Protein AF-A0A921F0E2-F1 (afdb_monomer_lite)

Sequence (168 aa):
MSLEVTIDDNEKLIDKLFEDNSVFSKQKLTLSDVAIISLYYSALSNAKAIKILTDNGLTNVTDTLLRAFIEQSVYLTYIFQKNTEARAELLFFYEKMNSHTKALSIVKGLTDKELAKNMQQQIDNQIKNDPSEASSLEESTKYFRKKYDTLFPQNIPNRTNLQLKCNK

Foldseek 3Di:
DDLVVVLVVLVVVLVQCCPPPHPPVPDDDDLLNVLLNVLSVLLSVLSVVCVVCVVVVNNVPSVVSVVSVVVSVVLVVQLPDPPNSLSSNLVSLVVLLVVLVVQVVVLVPDPDVVVSVVSQVVQLVVCCPPPQVDSGSVSSNVSSVVSNVVSPPPPDPCPPVVVVVVVD

Structure (mmCIF, N/CA/C/O backbone):
data_AF-A0A921F0E2-F1
#
_entry.id   AF-A0A921F0E2-F1
#
loop_
_atom_site.group_PDB
_atom_site.id
_atom_site.type_symbol
_atom_site.label_atom_id
_atom_site.label_alt_id
_atom_site.label_comp_id
_atom_site.label_asym_id
_atom_site.label_entity_id
_atom_site.label_seq_id
_atom_site.pdbx_PDB_ins_code
_atom_site.Cartn_x
_atom_site.Cartn_y
_atom_site.Cartn_z
_atom_site.occupancy
_atom_site.B_iso_or_equiv
_atom_site.auth_seq_id
_atom_site.auth_comp_id
_atom_site.auth_asym_id
_atom_site.auth_atom_id
_atom_site.pdbx_PDB_model_num
ATOM 1 N N . MET A 1 1 ? 2.716 -11.111 -26.680 1.00 63.09 1 MET A N 1
ATOM 2 C CA . MET A 1 1 ? 3.319 -11.468 -25.378 1.00 63.09 1 MET A CA 1
ATOM 3 C C . MET A 1 1 ? 2.191 -11.975 -24.492 1.00 63.09 1 MET A C 1
ATOM 5 O O . MET A 1 1 ? 1.151 -11.327 -24.492 1.00 63.09 1 MET A O 1
ATOM 9 N N . SER A 1 2 ? 2.314 -13.150 -23.866 1.00 85.62 2 SER A N 1
ATOM 10 C CA . SER A 1 2 ? 1.264 -13.678 -22.979 1.00 85.62 2 SER A CA 1
ATOM 11 C C . SER A 1 2 ? 1.389 -13.078 -21.577 1.00 85.62 2 SER A C 1
ATOM 13 O O . SER A 1 2 ? 2.484 -12.693 -21.172 1.00 85.62 2 SER A O 1
ATOM 15 N N . LEU A 1 3 ? 0.279 -13.031 -20.829 1.00 81.50 3 LEU A N 1
ATOM 16 C CA . LEU A 1 3 ? 0.2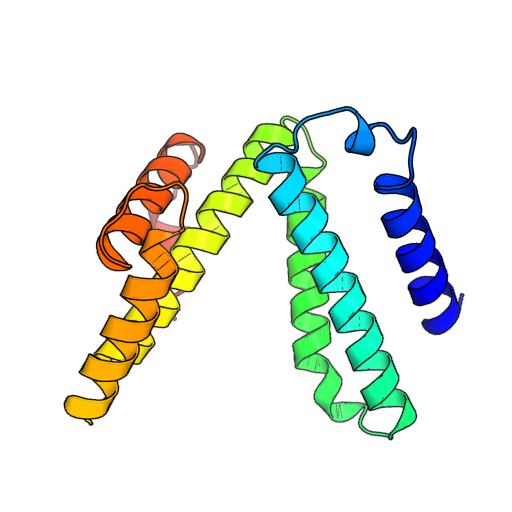64 -12.566 -19.436 1.00 81.50 3 LEU A CA 1
ATOM 17 C C . LEU A 1 3 ? 1.261 -13.343 -18.564 1.00 81.50 3 LEU A C 1
ATOM 19 O O . LEU A 1 3 ? 1.932 -12.756 -17.728 1.00 81.50 3 LEU A O 1
ATOM 23 N N . GLU A 1 4 ? 1.382 -14.649 -18.790 1.00 85.06 4 GLU A N 1
ATOM 24 C CA . GLU A 1 4 ? 2.307 -15.524 -18.067 1.00 85.06 4 GLU A CA 1
ATOM 25 C C . GLU A 1 4 ? 3.774 -15.148 -18.288 1.00 85.06 4 GLU A C 1
ATOM 27 O O . GLU A 1 4 ? 4.505 -14.983 -17.317 1.00 85.06 4 GLU A O 1
ATOM 32 N N . VAL A 1 5 ? 4.179 -14.916 -19.542 1.00 86.12 5 VAL A N 1
ATOM 33 C CA . VAL A 1 5 ? 5.539 -14.451 -19.857 1.00 86.12 5 VAL A CA 1
ATOM 34 C C . VAL A 1 5 ? 5.791 -13.084 -19.225 1.00 86.12 5 VAL A C 1
ATOM 36 O O . VAL A 1 5 ? 6.843 -12.858 -18.643 1.00 86.12 5 VAL A O 1
ATOM 39 N N . THR A 1 6 ? 4.806 -12.182 -19.270 1.00 84.06 6 THR A N 1
ATOM 40 C CA . THR A 1 6 ? 4.935 -10.864 -18.639 1.00 84.06 6 THR A CA 1
ATOM 41 C C . THR A 1 6 ? 5.078 -10.956 -17.118 1.00 84.06 6 THR A C 1
ATOM 43 O O . THR A 1 6 ? 5.870 -10.207 -16.554 1.00 84.06 6 THR A O 1
ATOM 46 N N . ILE A 1 7 ? 4.338 -11.839 -16.441 1.00 87.12 7 ILE A N 1
ATOM 47 C CA . ILE A 1 7 ? 4.462 -12.049 -14.989 1.00 87.12 7 ILE A CA 1
ATOM 48 C C . ILE A 1 7 ? 5.869 -12.545 -14.646 1.00 87.12 7 ILE A C 1
ATOM 50 O O . ILE A 1 7 ? 6.532 -11.922 -13.821 1.00 87.12 7 ILE A O 1
ATOM 54 N N . ASP A 1 8 ? 6.332 -13.597 -15.323 1.00 88.81 8 ASP A N 1
ATOM 55 C CA . ASP A 1 8 ? 7.644 -14.214 -15.094 1.00 88.81 8 ASP A CA 1
ATOM 56 C C . ASP A 1 8 ? 8.801 -13.230 -15.364 1.00 88.81 8 ASP A C 1
ATOM 58 O O . ASP A 1 8 ? 9.730 -13.103 -14.565 1.00 88.81 8 ASP A O 1
ATOM 62 N N . ASP A 1 9 ? 8.718 -12.447 -16.444 1.00 86.69 9 ASP A N 1
ATOM 63 C CA . ASP A 1 9 ? 9.710 -11.410 -16.750 1.00 86.69 9 ASP A CA 1
ATOM 64 C C . ASP A 1 9 ? 9.760 -10.316 -15.667 1.00 86.69 9 ASP A C 1
ATOM 66 O O . ASP A 1 9 ? 10.844 -9.849 -15.306 1.00 86.69 9 ASP A O 1
ATOM 70 N N . ASN A 1 10 ? 8.605 -9.906 -15.127 1.00 84.88 10 ASN A N 1
ATOM 71 C CA . ASN A 1 10 ? 8.544 -8.891 -14.071 1.00 84.88 10 ASN A CA 1
ATOM 72 C C . ASN A 1 10 ? 9.022 -9.427 -12.715 1.00 84.88 10 ASN A C 1
ATOM 74 O O . ASN A 1 10 ? 9.669 -8.685 -11.980 1.00 84.88 10 ASN A O 1
ATOM 78 N N . GLU A 1 11 ? 8.756 -10.695 -12.390 1.00 87.12 11 GLU A N 1
ATOM 79 C CA . GLU A 1 11 ? 9.335 -11.356 -11.212 1.00 87.12 11 GLU A CA 1
ATOM 80 C C . GLU A 1 11 ? 10.856 -11.343 -11.274 1.00 87.12 11 GLU A C 1
ATOM 82 O O . GLU A 1 11 ? 11.508 -10.805 -10.381 1.00 87.12 11 GLU A O 1
ATOM 87 N N . LYS A 1 12 ? 11.421 -11.819 -12.387 1.00 87.38 12 LYS A N 1
ATOM 88 C CA . LYS A 1 12 ? 12.873 -11.835 -12.595 1.00 87.38 12 LYS A CA 1
ATOM 89 C C . LYS A 1 12 ? 13.484 -10.443 -12.561 1.00 87.38 12 LYS A C 1
ATOM 91 O O . LYS A 1 12 ? 14.610 -10.279 -12.097 1.00 87.38 12 LYS A O 1
ATOM 96 N N . LEU A 1 13 ? 12.786 -9.439 -13.094 1.00 83.69 13 LEU A N 1
ATOM 97 C CA . LEU A 1 13 ? 13.246 -8.055 -13.029 1.00 83.69 13 LEU A CA 1
ATOM 98 C C . LEU A 1 13 ? 13.338 -7.585 -11.577 1.00 83.69 13 LEU A C 1
ATOM 100 O O . LEU A 1 13 ? 14.360 -7.023 -11.197 1.00 83.69 13 LEU A O 1
ATOM 104 N N . ILE A 1 14 ? 12.293 -7.821 -10.782 1.00 80.00 14 ILE A N 1
ATOM 105 C CA . ILE A 1 14 ? 12.254 -7.448 -9.369 1.00 80.00 14 ILE A CA 1
ATOM 106 C C . ILE A 1 14 ? 13.351 -8.174 -8.590 1.00 80.00 14 ILE A C 1
ATOM 108 O O . ILE A 1 14 ? 14.094 -7.518 -7.867 1.00 80.00 14 ILE A O 1
ATOM 112 N N . ASP A 1 15 ? 13.507 -9.484 -8.779 1.00 82.69 15 ASP A N 1
ATOM 113 C CA . ASP A 1 15 ? 14.541 -10.262 -8.093 1.00 82.69 15 ASP A CA 1
ATOM 114 C C . ASP A 1 15 ? 15.936 -9.690 -8.383 1.00 82.69 15 ASP A C 1
ATOM 116 O O . ASP A 1 15 ? 16.699 -9.401 -7.460 1.00 82.69 15 ASP A O 1
ATOM 120 N N . LYS A 1 16 ? 16.223 -9.364 -9.649 1.00 82.31 16 LYS A N 1
ATOM 121 C CA . LYS A 1 16 ? 17.475 -8.705 -10.058 1.00 82.31 16 LYS A CA 1
ATOM 122 C C . LYS A 1 16 ? 17.698 -7.333 -9.434 1.00 82.31 16 LYS A C 1
ATOM 124 O O . LYS A 1 16 ? 18.848 -6.925 -9.271 1.00 82.31 16 LYS A O 1
ATOM 129 N N . LEU A 1 17 ? 16.635 -6.594 -9.107 1.00 75.25 17 LEU A N 1
ATOM 130 C CA . LEU A 1 17 ? 16.784 -5.316 -8.412 1.00 75.25 17 LEU A CA 1
ATOM 131 C C . LEU A 1 17 ? 17.341 -5.508 -7.002 1.00 75.25 17 LEU A C 1
ATOM 133 O O . LEU A 1 17 ? 17.974 -4.577 -6.523 1.00 75.25 17 LEU A O 1
ATOM 137 N N . PHE A 1 18 ? 17.159 -6.675 -6.374 1.00 76.62 18 PHE A N 1
ATOM 138 C CA . PHE A 1 18 ? 17.597 -6.961 -5.002 1.00 76.62 18 PHE A CA 1
ATOM 139 C C . PHE A 1 18 ? 18.689 -8.035 -4.889 1.00 76.62 18 PHE A C 1
ATOM 141 O O . PHE A 1 18 ? 19.171 -8.276 -3.784 1.00 76.62 18 PHE A O 1
ATOM 148 N N . GLU A 1 19 ? 19.115 -8.646 -5.997 1.00 82.12 19 GLU A N 1
ATOM 149 C CA . GLU A 1 19 ? 20.254 -9.570 -6.038 1.00 82.12 19 GLU A CA 1
ATOM 150 C C . GLU A 1 19 ? 21.535 -8.939 -5.464 1.00 82.12 19 GLU A C 1
ATOM 152 O O . GLU A 1 19 ? 21.763 -7.722 -5.555 1.00 82.12 19 GLU A O 1
ATOM 157 N N . ASP A 1 20 ? 22.405 -9.788 -4.907 1.00 64.75 20 ASP A N 1
ATOM 158 C CA . ASP A 1 20 ? 23.722 -9.391 -4.419 1.00 64.75 20 ASP A CA 1
ATOM 159 C C . ASP A 1 20 ? 24.511 -8.698 -5.539 1.00 64.75 20 ASP A C 1
ATOM 161 O O . ASP A 1 20 ? 24.790 -9.286 -6.583 1.00 64.75 20 ASP A O 1
ATOM 165 N N . ASN A 1 21 ? 24.922 -7.451 -5.281 1.00 65.19 21 ASN A N 1
ATOM 166 C CA . ASN A 1 21 ? 25.606 -6.516 -6.189 1.00 65.19 21 ASN A CA 1
ATOM 167 C C . ASN A 1 21 ? 24.728 -5.588 -7.029 1.00 65.19 21 ASN A C 1
ATOM 169 O O . ASN A 1 21 ? 25.291 -4.755 -7.750 1.00 65.19 21 ASN A O 1
ATOM 173 N N . SER A 1 22 ? 23.407 -5.650 -6.891 1.00 71.88 22 SER A N 1
ATOM 174 C CA . SER A 1 22 ? 22.507 -4.641 -7.449 1.00 71.88 22 SER A CA 1
ATOM 175 C C . SER A 1 22 ? 22.741 -3.252 -6.831 1.00 71.88 22 SER A C 1
ATOM 177 O O . SER A 1 22 ? 23.360 -3.088 -5.774 1.00 71.88 22 SER A O 1
ATOM 179 N N . VAL A 1 23 ? 22.238 -2.211 -7.504 1.00 66.69 23 VAL A N 1
ATOM 180 C CA . VAL A 1 23 ? 22.281 -0.837 -6.975 1.00 66.69 23 VAL A CA 1
ATOM 181 C C . VAL A 1 23 ? 21.479 -0.742 -5.671 1.00 66.69 23 VAL A C 1
ATOM 183 O O . VAL A 1 23 ? 21.919 -0.071 -4.739 1.00 66.69 23 VAL A O 1
ATOM 186 N N . PHE A 1 24 ? 20.362 -1.475 -5.554 1.00 69.00 24 PHE A N 1
ATOM 187 C CA . PHE A 1 24 ? 19.541 -1.468 -4.343 1.00 69.00 24 PHE A CA 1
ATOM 188 C C . PHE A 1 24 ? 20.121 -2.310 -3.202 1.00 69.00 24 PHE A C 1
ATOM 190 O O . PHE A 1 24 ? 19.921 -1.940 -2.050 1.00 69.00 24 PHE A O 1
ATOM 197 N N . SER A 1 25 ? 20.903 -3.367 -3.469 1.00 68.25 25 SER A N 1
ATOM 198 C CA . SER A 1 25 ? 21.532 -4.162 -2.397 1.00 68.25 25 SER A CA 1
ATOM 199 C C . SER A 1 25 ? 22.625 -3.397 -1.635 1.00 68.25 25 SER A C 1
ATOM 201 O O . SER A 1 25 ? 23.046 -3.821 -0.562 1.00 68.25 25 SER A O 1
ATOM 203 N N . LYS A 1 26 ? 23.126 -2.287 -2.195 1.00 66.69 26 LYS A N 1
ATOM 204 C CA . LYS A 1 26 ? 24.233 -1.489 -1.637 1.00 66.69 26 LYS A CA 1
ATOM 205 C C . LYS A 1 26 ? 23.788 -0.168 -1.010 1.00 66.69 26 LYS A C 1
ATOM 207 O O . LYS A 1 26 ? 24.594 0.476 -0.340 1.00 66.69 26 LYS A O 1
ATOM 212 N N . GLN A 1 27 ? 22.536 0.241 -1.213 1.00 77.56 27 GLN A N 1
ATOM 213 C CA . GLN A 1 27 ? 22.007 1.512 -0.719 1.00 77.56 27 GLN A CA 1
ATOM 214 C C . GLN A 1 27 ? 20.858 1.295 0.265 1.00 77.56 27 GLN A C 1
ATOM 216 O O . GLN A 1 27 ? 20.081 0.349 0.159 1.00 77.56 27 GLN A O 1
ATOM 221 N N . LYS A 1 28 ? 20.726 2.204 1.233 1.00 83.50 28 LYS A N 1
ATOM 222 C CA . LYS A 1 28 ? 19.569 2.211 2.128 1.00 83.50 28 LYS A CA 1
ATOM 223 C C . LYS A 1 28 ? 18.342 2.668 1.339 1.00 83.50 28 LYS A C 1
ATOM 225 O O . LYS A 1 28 ? 18.358 3.767 0.794 1.00 83.50 28 LYS A O 1
ATOM 230 N N . LEU A 1 29 ? 17.291 1.850 1.325 1.00 85.50 29 LEU A N 1
ATOM 231 C CA . LEU A 1 29 ? 16.028 2.201 0.675 1.00 85.50 29 LEU A CA 1
ATOM 232 C C . LEU A 1 29 ? 15.418 3.464 1.303 1.00 85.50 29 LEU A C 1
ATOM 234 O O . LEU A 1 29 ? 15.342 3.599 2.529 1.00 85.50 29 LEU A O 1
ATOM 238 N N . THR A 1 30 ? 14.980 4.378 0.444 1.00 88.31 30 THR A N 1
ATOM 239 C CA . THR A 1 30 ? 14.279 5.617 0.791 1.00 88.31 30 THR A CA 1
ATOM 240 C C . THR A 1 30 ? 12.761 5.422 0.764 1.00 88.31 30 THR A C 1
ATOM 242 O O . THR A 1 30 ? 12.254 4.410 0.280 1.00 88.31 30 THR A O 1
ATOM 245 N N . LEU A 1 31 ? 11.998 6.407 1.250 1.00 88.00 31 LEU A N 1
ATOM 246 C CA . LEU A 1 31 ? 10.531 6.383 1.149 1.00 88.00 31 LEU A CA 1
ATOM 247 C C . LEU A 1 31 ? 10.052 6.354 -0.311 1.00 88.00 31 LEU A C 1
ATOM 249 O O . LEU A 1 31 ? 9.080 5.665 -0.622 1.00 88.00 31 LEU A O 1
ATOM 253 N N . SER A 1 32 ? 10.761 7.057 -1.198 1.00 89.44 32 SER A N 1
ATOM 254 C CA . SER A 1 32 ? 10.527 7.030 -2.644 1.00 89.44 32 SER A CA 1
ATOM 255 C C . SER A 1 32 ? 10.664 5.620 -3.211 1.00 89.44 32 SER A C 1
ATOM 257 O O . SER A 1 32 ? 9.782 5.165 -3.941 1.00 89.44 32 SER A O 1
ATOM 259 N N . ASP A 1 33 ? 11.732 4.912 -2.829 1.00 88.31 33 ASP A N 1
ATOM 260 C CA . ASP A 1 33 ? 11.962 3.532 -3.261 1.00 88.31 33 ASP A CA 1
ATOM 261 C C . ASP A 1 33 ? 10.830 2.631 -2.777 1.00 88.31 33 ASP A C 1
ATOM 263 O O . ASP A 1 33 ? 10.245 1.901 -3.574 1.00 88.31 33 ASP A O 1
ATOM 267 N N . VAL A 1 34 ? 10.452 2.732 -1.496 1.00 88.56 34 VAL A N 1
ATOM 268 C CA . VAL A 1 34 ? 9.350 1.940 -0.928 1.00 88.56 34 VAL A CA 1
ATOM 269 C C . VAL A 1 34 ? 8.049 2.164 -1.699 1.00 88.56 34 VAL A C 1
ATOM 271 O O . VAL A 1 34 ? 7.360 1.188 -1.996 1.00 88.56 34 VAL A O 1
ATOM 274 N N . ALA A 1 35 ? 7.708 3.404 -2.058 1.00 90.06 35 ALA A N 1
ATOM 275 C CA . ALA A 1 35 ? 6.494 3.697 -2.821 1.00 90.06 35 ALA A CA 1
ATOM 276 C C . ALA A 1 35 ? 6.507 3.039 -4.207 1.00 90.06 35 ALA A C 1
ATOM 278 O O . ALA A 1 35 ? 5.545 2.370 -4.587 1.00 90.06 35 ALA A O 1
ATOM 279 N N . ILE A 1 36 ? 7.608 3.193 -4.948 1.00 88.81 36 ILE A N 1
ATOM 280 C CA . ILE A 1 36 ? 7.750 2.643 -6.300 1.00 88.81 36 ILE A CA 1
ATOM 281 C C . ILE A 1 36 ? 7.745 1.112 -6.253 1.00 88.81 36 ILE A C 1
ATOM 283 O O . ILE A 1 36 ? 6.968 0.480 -6.967 1.00 88.81 36 ILE A O 1
ATOM 287 N N . ILE A 1 37 ? 8.551 0.515 -5.371 1.00 87.75 37 ILE A N 1
ATOM 288 C CA . ILE A 1 37 ? 8.628 -0.938 -5.178 1.00 87.75 37 ILE A CA 1
ATOM 289 C C . ILE A 1 37 ? 7.246 -1.498 -4.814 1.00 87.75 37 ILE A C 1
ATOM 291 O O . ILE A 1 37 ? 6.804 -2.481 -5.407 1.00 87.75 37 ILE A O 1
ATOM 295 N N . SER A 1 38 ? 6.521 -0.844 -3.900 1.00 88.12 38 SER A N 1
ATOM 296 C CA . SER A 1 38 ? 5.178 -1.281 -3.489 1.00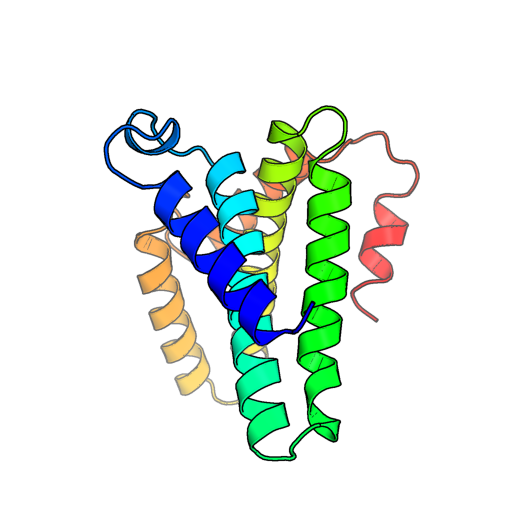 88.12 38 SER A CA 1
ATOM 297 C C . SER A 1 38 ? 4.177 -1.264 -4.647 1.00 88.12 38 SER A C 1
ATOM 299 O O . SER A 1 38 ? 3.388 -2.200 -4.777 1.00 88.12 38 SER A O 1
ATOM 301 N N . LEU A 1 39 ? 4.221 -0.247 -5.517 1.00 89.56 39 LEU A N 1
ATOM 302 C CA . LEU A 1 39 ? 3.380 -0.196 -6.719 1.00 89.56 39 LEU A CA 1
ATOM 303 C C . LEU A 1 39 ? 3.681 -1.358 -7.672 1.00 89.56 39 LEU A C 1
ATOM 305 O O . LEU A 1 39 ? 2.748 -2.007 -8.145 1.00 89.56 39 LEU A O 1
ATOM 309 N N . TYR A 1 40 ? 4.962 -1.652 -7.914 1.00 86.75 40 TYR A N 1
ATOM 310 C CA . TYR A 1 40 ? 5.375 -2.763 -8.777 1.00 86.75 40 TYR A CA 1
ATOM 311 C C . TYR A 1 40 ? 4.936 -4.123 -8.224 1.00 86.75 40 TYR A C 1
ATOM 313 O O . TYR A 1 40 ? 4.305 -4.900 -8.941 1.00 86.75 40 TYR A O 1
ATOM 321 N N . TYR A 1 41 ? 5.193 -4.402 -6.942 1.00 87.38 41 TYR A N 1
ATOM 322 C CA . TYR A 1 41 ? 4.757 -5.657 -6.319 1.00 87.38 41 TYR A CA 1
ATOM 323 C C . TYR A 1 41 ? 3.234 -5.796 -6.293 1.00 87.38 41 TYR A C 1
ATOM 325 O O . TYR A 1 41 ? 2.709 -6.892 -6.494 1.00 87.38 41 TYR A O 1
ATOM 333 N N . SER A 1 42 ? 2.510 -4.699 -6.068 1.00 89.19 42 SER A N 1
ATOM 334 C CA . SER A 1 42 ? 1.049 -4.716 -6.081 1.00 89.19 42 SER A CA 1
ATOM 335 C C . SER A 1 42 ? 0.502 -5.009 -7.484 1.00 89.19 42 SER A C 1
ATOM 337 O O . SER A 1 42 ? -0.399 -5.836 -7.619 1.00 89.19 42 SER A O 1
ATOM 339 N N . ALA A 1 43 ? 1.084 -4.421 -8.535 1.00 87.75 43 ALA A N 1
ATOM 340 C CA . ALA A 1 43 ? 0.734 -4.725 -9.924 1.00 87.75 43 ALA A CA 1
ATOM 341 C C . ALA A 1 43 ? 1.012 -6.194 -10.275 1.00 87.75 43 ALA A C 1
ATOM 343 O O . ALA A 1 43 ? 0.159 -6.879 -10.838 1.00 87.75 43 ALA A O 1
ATOM 344 N N . LEU A 1 44 ? 2.173 -6.716 -9.876 1.00 88.81 44 LEU A N 1
ATOM 345 C CA . LEU A 1 44 ? 2.525 -8.116 -10.092 1.00 88.8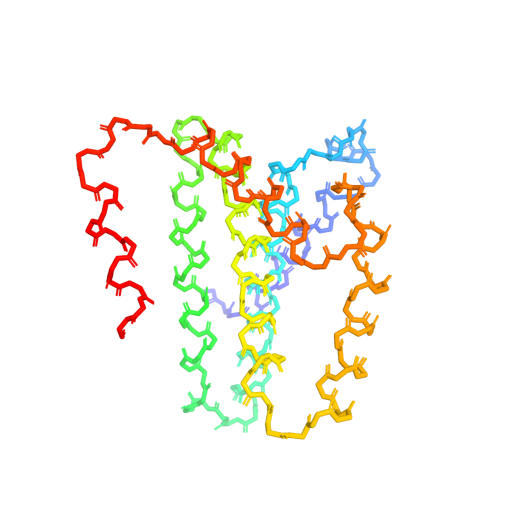1 44 LEU A CA 1
ATOM 346 C C . LEU A 1 44 ? 1.564 -9.073 -9.368 1.00 88.81 44 LEU A C 1
ATOM 348 O O . LEU A 1 44 ? 1.099 -10.052 -9.951 1.00 88.81 44 LEU A O 1
ATOM 352 N N . SER A 1 45 ? 1.230 -8.778 -8.110 1.00 89.50 45 SER A N 1
ATOM 353 C CA . SER A 1 45 ? 0.266 -9.562 -7.331 1.00 89.50 45 SER A CA 1
ATOM 354 C C . SER A 1 45 ? -1.115 -9.580 -7.997 1.00 89.50 45 SER A C 1
ATOM 356 O O . SER A 1 45 ? -1.713 -10.645 -8.166 1.00 89.50 45 SER A O 1
ATOM 358 N N . ASN A 1 46 ? -1.584 -8.424 -8.480 1.00 89.94 46 ASN A N 1
ATOM 359 C CA . ASN A 1 46 ? -2.834 -8.333 -9.232 1.00 89.94 46 ASN A CA 1
ATOM 360 C C . ASN A 1 46 ? -2.779 -9.151 -10.533 1.00 89.94 46 ASN A C 1
ATOM 362 O O . ASN A 1 46 ? -3.761 -9.806 -10.874 1.00 89.94 46 ASN A O 1
ATOM 366 N N . ALA A 1 47 ? -1.644 -9.169 -11.243 1.00 88.50 47 ALA A N 1
ATOM 367 C CA . ALA A 1 47 ? -1.485 -9.936 -12.485 1.00 88.50 47 ALA A CA 1
ATOM 368 C C . ALA A 1 47 ? -1.618 -11.438 -12.217 1.00 88.50 47 ALA A C 1
ATOM 370 O O . ALA A 1 47 ? -2.350 -12.139 -12.918 1.00 88.50 47 ALA A O 1
ATOM 371 N N . LYS A 1 48 ? -0.957 -11.918 -11.158 1.00 90.06 48 LYS A N 1
ATOM 372 C CA . LYS A 1 48 ? -1.058 -13.307 -10.696 1.00 90.06 48 LYS A CA 1
ATOM 373 C C . LYS A 1 48 ? -2.489 -13.666 -10.310 1.00 90.06 48 LYS A C 1
ATOM 375 O O . LYS A 1 48 ? -2.978 -14.718 -10.711 1.00 90.06 48 LYS A O 1
ATOM 380 N N . ALA A 1 49 ? -3.181 -12.782 -9.592 1.00 90.69 49 ALA A N 1
ATOM 381 C CA . ALA A 1 49 ? -4.580 -12.986 -9.232 1.00 90.69 49 ALA A CA 1
ATOM 382 C C . ALA A 1 49 ? -5.488 -13.065 -10.474 1.00 90.69 49 ALA A C 1
ATOM 384 O O . ALA A 1 49 ? -6.308 -13.976 -10.564 1.00 90.69 49 ALA A O 1
ATOM 385 N N . ILE A 1 50 ? -5.304 -12.185 -11.468 1.00 88.62 50 ILE A N 1
ATOM 386 C CA . ILE A 1 50 ? -6.039 -12.251 -12.744 1.00 88.62 50 ILE A CA 1
ATOM 387 C C . ILE A 1 50 ? -5.772 -13.574 -13.459 1.00 88.62 50 ILE A C 1
ATOM 389 O O . ILE A 1 50 ? -6.720 -14.191 -13.947 1.00 88.62 50 ILE A O 1
ATOM 393 N N . LYS A 1 51 ? -4.511 -14.024 -13.513 1.00 88.44 51 LYS A N 1
ATOM 394 C CA . LYS A 1 51 ? -4.160 -15.313 -14.118 1.00 88.44 51 LYS A CA 1
ATOM 395 C C . LYS A 1 51 ? -4.902 -16.456 -13.430 1.00 88.44 51 LYS A C 1
ATOM 397 O O . LYS A 1 51 ? -5.596 -17.200 -14.108 1.00 88.44 51 LYS A O 1
ATOM 402 N N . ILE A 1 52 ? -4.838 -16.539 -12.100 1.00 90.94 52 ILE A N 1
ATOM 403 C CA . ILE A 1 52 ? -5.541 -17.575 -11.329 1.00 90.94 52 ILE A CA 1
ATOM 404 C C . ILE A 1 52 ? -7.044 -17.550 -11.627 1.00 90.94 52 ILE A C 1
ATOM 406 O O . ILE A 1 52 ? -7.631 -18.594 -11.897 1.00 90.94 52 ILE A O 1
ATOM 410 N N . LEU A 1 53 ? -7.677 -16.375 -11.613 1.00 90.31 53 LEU A N 1
ATOM 411 C CA . LEU A 1 53 ? -9.111 -16.252 -11.890 1.00 90.31 53 LEU A CA 1
ATOM 412 C C . LEU A 1 53 ? -9.455 -16.678 -13.322 1.00 90.31 53 LEU A C 1
ATOM 414 O O . LEU A 1 53 ? -10.419 -17.411 -13.529 1.00 90.31 53 LEU A O 1
ATOM 418 N N . THR A 1 54 ? -8.644 -16.273 -14.298 1.00 88.25 54 THR A N 1
ATOM 419 C CA . THR A 1 54 ? -8.842 -16.605 -15.716 1.00 88.25 54 THR A CA 1
ATOM 420 C C . THR A 1 54 ? -8.662 -18.099 -15.973 1.00 88.25 54 THR A C 1
ATOM 422 O O . THR A 1 54 ? -9.505 -18.702 -16.632 1.00 88.25 54 THR A O 1
ATOM 425 N N . ASP A 1 55 ? -7.626 -18.712 -15.395 1.00 90.38 55 ASP A N 1
ATOM 426 C CA . ASP A 1 55 ? -7.361 -20.153 -15.492 1.00 90.38 55 ASP A CA 1
ATOM 427 C C . ASP A 1 55 ? -8.509 -20.987 -14.885 1.00 90.38 55 ASP A C 1
ATOM 429 O O . ASP A 1 55 ? -8.740 -22.122 -15.295 1.00 90.38 55 ASP A O 1
ATOM 433 N N . ASN A 1 56 ? -9.269 -20.409 -13.945 1.00 91.69 56 ASN A N 1
ATOM 434 C CA . ASN A 1 56 ? -10.457 -21.013 -13.331 1.00 91.69 56 ASN A CA 1
ATOM 435 C C . ASN A 1 56 ? -11.786 -20.571 -13.984 1.00 91.69 56 ASN A C 1
ATOM 437 O O . ASN A 1 56 ? -12.857 -20.848 -13.447 1.00 91.69 56 ASN A O 1
ATOM 441 N N . GLY A 1 57 ? -11.749 -19.874 -15.125 1.00 89.94 57 GLY A N 1
ATOM 442 C CA . GLY A 1 57 ? -12.946 -19.440 -15.858 1.00 89.94 57 GLY A CA 1
ATOM 443 C C . GLY A 1 57 ? -13.725 -18.280 -15.218 1.00 89.94 57 GLY A C 1
ATOM 444 O O . GLY A 1 57 ? -14.830 -17.968 -15.657 1.00 89.94 57 GLY A O 1
ATOM 445 N N . LEU A 1 58 ? -13.164 -17.613 -14.206 1.00 87.75 58 LEU A N 1
ATOM 446 C CA . LEU A 1 58 ? -13.766 -16.493 -13.472 1.00 87.75 58 LEU A CA 1
ATOM 447 C C . LEU A 1 58 ? -13.368 -15.138 -14.079 1.00 87.75 58 LEU A C 1
ATOM 449 O O . LEU A 1 58 ? -12.857 -14.245 -13.403 1.00 87.75 58 LEU A O 1
ATOM 453 N N . THR A 1 59 ? -13.590 -14.964 -15.380 1.00 81.38 59 THR A N 1
ATOM 454 C CA . THR A 1 59 ? -13.184 -13.747 -16.108 1.00 81.38 59 THR A CA 1
ATOM 455 C C . THR A 1 59 ? -14.086 -12.541 -15.843 1.00 81.38 59 THR A C 1
ATOM 457 O O . THR A 1 59 ? -13.711 -11.412 -16.126 1.00 81.38 59 THR A O 1
ATOM 460 N N . ASN A 1 60 ? -15.283 -12.753 -15.298 1.00 78.75 60 ASN A N 1
ATOM 461 C CA . ASN A 1 60 ? -16.268 -11.704 -15.018 1.00 78.75 60 ASN A CA 1
ATOM 462 C C . ASN A 1 60 ? -16.022 -10.944 -13.702 1.00 78.75 60 ASN A C 1
ATOM 464 O O . ASN A 1 60 ? -16.727 -9.982 -13.418 1.00 78.75 60 ASN A O 1
ATOM 468 N N . VAL A 1 61 ? -15.059 -11.378 -12.884 1.00 76.25 61 VAL A N 1
ATOM 469 C CA . VAL A 1 61 ? -14.747 -10.763 -11.579 1.00 76.25 61 VAL A CA 1
ATOM 470 C C . VAL A 1 61 ? -13.386 -10.064 -11.557 1.00 76.25 61 VAL A C 1
ATOM 472 O O . VAL A 1 61 ? -12.962 -9.553 -10.520 1.00 76.25 61 VAL A O 1
ATOM 475 N N . THR A 1 62 ? -12.694 -9.996 -12.698 1.00 81.50 62 THR A N 1
ATOM 476 C CA . THR A 1 62 ? -11.368 -9.370 -12.800 1.00 81.50 62 THR A CA 1
ATOM 477 C C . THR A 1 62 ? -11.413 -7.841 -12.812 1.00 81.50 62 THR A C 1
ATOM 479 O O . THR A 1 62 ? -10.371 -7.212 -12.651 1.00 81.50 62 THR A O 1
ATOM 482 N N . ASP A 1 63 ? -12.590 -7.224 -12.954 1.00 81.94 63 ASP A N 1
ATOM 483 C CA . ASP A 1 63 ? -12.758 -5.766 -13.066 1.00 81.94 63 ASP A CA 1
ATOM 484 C C . ASP A 1 63 ? -12.174 -4.997 -11.874 1.00 81.94 63 ASP A C 1
ATOM 486 O O . ASP A 1 63 ? -11.531 -3.959 -12.045 1.00 81.94 63 ASP A O 1
ATOM 490 N N . THR A 1 64 ? -12.330 -5.527 -10.657 1.00 80.00 64 THR A N 1
ATOM 491 C CA . THR A 1 64 ? -11.751 -4.928 -9.444 1.00 80.00 64 THR A CA 1
ATOM 492 C C . THR A 1 64 ? -10.222 -4.898 -9.507 1.00 80.00 64 THR A C 1
ATOM 494 O O . THR A 1 64 ? -9.605 -3.911 -9.106 1.00 80.00 64 THR A O 1
ATOM 497 N N . LEU A 1 65 ? -9.605 -5.949 -10.055 1.00 85.25 65 LEU A N 1
ATOM 498 C CA . LEU A 1 65 ? -8.153 -6.025 -10.236 1.00 85.25 65 LEU A CA 1
ATOM 499 C C . LEU A 1 65 ? -7.695 -5.101 -11.371 1.00 85.25 65 LEU A C 1
ATOM 501 O O . LEU A 1 65 ? -6.693 -4.404 -11.228 1.00 85.25 65 LEU A O 1
ATOM 505 N N . LEU A 1 66 ? -8.463 -5.020 -12.463 1.00 81.38 66 LEU A N 1
ATOM 506 C CA . LEU A 1 66 ? -8.214 -4.088 -13.567 1.00 81.38 66 LEU A CA 1
ATOM 507 C C . LEU A 1 66 ? -8.237 -2.627 -13.101 1.00 81.38 66 LEU A C 1
ATOM 509 O O . LEU A 1 66 ? -7.382 -1.834 -13.495 1.00 81.38 66 LEU A O 1
ATOM 513 N N . ARG A 1 67 ? -9.177 -2.266 -12.220 1.00 84.19 67 ARG A N 1
ATOM 514 C CA . ARG A 1 67 ? -9.226 -0.929 -11.615 1.00 84.19 67 ARG A CA 1
ATOM 515 C C . ARG A 1 67 ? -7.945 -0.613 -10.843 1.00 84.19 67 ARG A C 1
ATOM 517 O O . ARG A 1 67 ? -7.418 0.488 -10.989 1.00 84.19 67 ARG A O 1
ATOM 524 N N . ALA A 1 68 ? -7.438 -1.568 -10.064 1.00 86.31 68 ALA A N 1
ATOM 525 C CA . ALA A 1 68 ? -6.190 -1.395 -9.326 1.00 86.31 68 ALA A CA 1
ATOM 526 C C . ALA A 1 68 ? -4.989 -1.195 -10.270 1.00 86.31 68 ALA A C 1
ATOM 528 O O . ALA A 1 68 ? -4.156 -0.329 -10.015 1.00 86.31 68 ALA A O 1
ATOM 529 N N . PHE A 1 69 ? -4.939 -1.909 -11.401 1.00 84.19 69 PHE A N 1
ATOM 530 C CA . PHE A 1 69 ? -3.920 -1.688 -12.434 1.00 84.19 69 PHE A CA 1
ATOM 531 C C . PHE A 1 69 ? -3.954 -0.280 -13.022 1.00 84.19 69 PHE A C 1
ATOM 533 O O . PHE A 1 69 ? -2.911 0.358 -13.164 1.00 84.19 69 PHE A O 1
ATOM 540 N N . ILE A 1 70 ? -5.146 0.214 -13.365 1.00 85.75 70 ILE A N 1
ATOM 541 C CA . ILE A 1 70 ? -5.306 1.564 -13.915 1.00 85.75 70 ILE A CA 1
ATOM 542 C C . ILE A 1 70 ? -4.797 2.590 -12.901 1.00 85.75 70 ILE A C 1
ATOM 544 O O . ILE A 1 70 ? -3.987 3.446 -13.253 1.00 85.75 70 ILE A O 1
ATOM 548 N N . GLU A 1 71 ? -5.204 2.470 -11.639 1.00 87.81 71 GLU A N 1
ATOM 549 C CA . GLU A 1 71 ? -4.761 3.360 -10.564 1.00 87.81 71 GLU A CA 1
ATOM 550 C C . GLU A 1 71 ? -3.231 3.342 -10.393 1.00 87.81 71 GLU A C 1
ATOM 552 O O . GLU A 1 71 ? -2.590 4.395 -10.428 1.00 87.81 71 GLU A O 1
ATOM 557 N N . GLN A 1 72 ? -2.620 2.156 -10.332 1.00 89.50 72 GLN A N 1
ATOM 558 C CA . GLN A 1 72 ? -1.163 2.001 -10.251 1.00 89.50 72 GLN A CA 1
ATOM 559 C C . GLN A 1 72 ? -0.445 2.613 -11.460 1.00 89.50 72 GLN A C 1
ATOM 561 O O . GLN A 1 72 ? 0.572 3.287 -11.297 1.00 89.50 72 GLN A O 1
ATOM 566 N N . SER A 1 73 ? -0.980 2.431 -12.672 1.00 86.69 73 SER A N 1
ATOM 567 C CA . SER A 1 73 ? -0.387 2.989 -13.893 1.00 86.69 73 SER A CA 1
ATOM 568 C C . SER A 1 73 ? -0.394 4.520 -13.892 1.00 86.69 73 SER A C 1
ATOM 570 O O . SER A 1 73 ? 0.584 5.146 -14.311 1.00 86.69 73 SER A O 1
ATOM 572 N N . VAL A 1 74 ? -1.454 5.135 -13.358 1.00 89.50 74 VAL A N 1
ATOM 573 C CA . VAL A 1 74 ? -1.558 6.588 -13.201 1.00 89.50 74 VAL A CA 1
ATOM 574 C C . VAL A 1 74 ? -0.544 7.080 -12.173 1.00 89.50 74 VAL A C 1
ATOM 576 O O . VAL A 1 74 ? 0.154 8.060 -12.442 1.00 89.50 74 VAL A O 1
ATOM 579 N N . TYR A 1 75 ? -0.399 6.387 -11.039 1.00 90.88 75 TYR A N 1
ATOM 580 C CA . TYR A 1 75 ? 0.609 6.737 -10.038 1.00 90.88 75 TYR A CA 1
ATOM 581 C C . TYR A 1 75 ? 2.032 6.653 -10.591 1.00 90.88 75 TYR A C 1
ATOM 583 O O . TYR A 1 75 ? 2.783 7.617 -10.458 1.00 90.88 75 TYR A O 1
ATOM 591 N N . LEU A 1 76 ? 2.394 5.562 -11.271 1.00 90.00 76 LEU A N 1
ATOM 592 C CA . LEU A 1 76 ? 3.717 5.419 -11.891 1.00 90.00 76 LEU A CA 1
ATOM 593 C C . LEU A 1 76 ? 3.957 6.499 -12.954 1.00 90.00 76 LEU A C 1
ATOM 595 O O . LEU A 1 76 ? 5.016 7.126 -12.971 1.00 90.00 76 LEU A O 1
ATOM 599 N N . THR A 1 77 ? 2.954 6.785 -13.790 1.00 90.12 77 THR A N 1
ATOM 600 C CA . THR A 1 77 ? 3.031 7.847 -14.806 1.00 90.12 77 THR A CA 1
ATOM 601 C C . THR A 1 77 ? 3.219 9.226 -14.181 1.00 90.12 77 THR A C 1
ATOM 603 O O . THR A 1 77 ? 3.922 10.066 -14.738 1.00 90.12 77 THR A O 1
ATOM 606 N N . TYR A 1 78 ? 2.592 9.486 -13.032 1.00 88.75 78 TYR A N 1
ATOM 607 C CA . TYR A 1 78 ? 2.778 10.728 -12.292 1.00 88.75 78 TYR A CA 1
ATOM 608 C C . TYR A 1 78 ? 4.166 10.802 -11.648 1.00 88.75 78 TYR A C 1
ATOM 610 O O . TYR A 1 78 ? 4.807 11.852 -11.729 1.00 88.75 78 TYR A O 1
ATOM 618 N N . ILE A 1 79 ? 4.630 9.710 -11.037 1.00 90.12 79 ILE A N 1
ATOM 619 C CA . ILE A 1 79 ? 5.927 9.622 -10.359 1.00 90.12 79 ILE A CA 1
ATOM 620 C C . ILE A 1 79 ? 7.072 9.832 -11.350 1.00 90.12 79 ILE A C 1
ATOM 622 O O . ILE A 1 79 ? 7.902 10.700 -11.111 1.00 90.12 79 ILE A O 1
ATOM 626 N N . PHE A 1 80 ? 7.094 9.133 -12.488 1.00 89.81 80 PHE A N 1
ATOM 627 C CA . PHE A 1 80 ? 8.213 9.167 -13.445 1.00 89.81 80 PHE A CA 1
ATOM 628 C C . PHE A 1 80 ? 8.297 10.432 -14.323 1.00 89.81 80 PHE A C 1
ATOM 630 O O . PHE A 1 80 ? 8.887 10.422 -15.403 1.00 89.81 80 PHE A O 1
ATOM 637 N N . GLN A 1 81 ? 7.734 11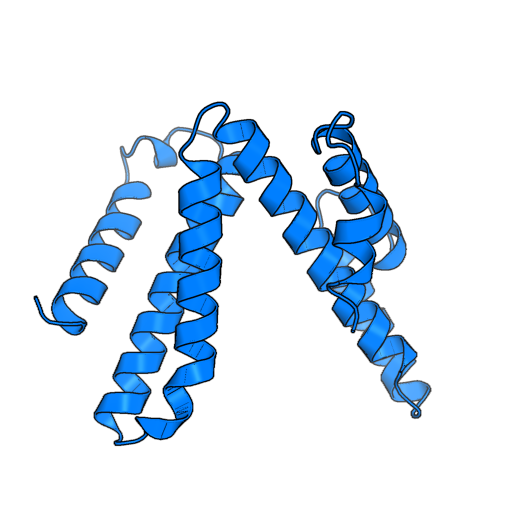.547 -13.866 1.00 86.69 81 GLN A N 1
ATOM 638 C CA . GLN A 1 81 ? 7.950 12.866 -14.467 1.00 86.69 81 GLN A CA 1
ATOM 639 C C . GLN A 1 81 ? 9.074 13.610 -13.720 1.00 86.69 81 GLN A C 1
ATOM 641 O O . GLN A 1 81 ? 9.818 13.034 -12.935 1.00 86.69 81 GLN A O 1
ATOM 646 N N . LYS A 1 82 ? 9.211 14.927 -13.929 1.00 80.81 82 LYS A N 1
ATOM 647 C CA . LYS A 1 82 ? 10.151 15.748 -13.144 1.00 80.81 82 LYS A CA 1
ATOM 648 C C . LYS A 1 82 ? 9.812 15.695 -11.644 1.00 80.81 82 LYS A C 1
ATOM 650 O O . LYS A 1 82 ? 8.638 15.809 -11.282 1.00 80.81 82 LYS A O 1
ATOM 655 N N . ASN A 1 83 ? 10.844 15.650 -10.797 1.00 85.38 83 ASN A N 1
ATOM 656 C CA . ASN A 1 83 ? 10.771 15.524 -9.331 1.00 85.38 83 ASN A CA 1
ATOM 657 C C . ASN A 1 83 ? 10.268 14.151 -8.844 1.00 85.38 83 ASN A C 1
ATOM 659 O O . ASN A 1 83 ? 9.440 14.089 -7.936 1.00 85.38 83 ASN A O 1
ATOM 663 N N . THR A 1 84 ? 10.764 13.066 -9.448 1.00 87.81 84 THR A N 1
ATOM 664 C CA . THR A 1 84 ? 10.380 11.676 -9.149 1.00 87.81 84 THR A CA 1
ATOM 665 C C . THR A 1 84 ? 10.346 11.357 -7.661 1.00 87.81 84 THR A C 1
ATOM 667 O O . THR A 1 84 ? 9.330 10.871 -7.174 1.00 87.81 84 THR A O 1
ATOM 670 N N . GLU A 1 85 ? 11.416 11.682 -6.931 1.00 90.25 85 GLU A N 1
ATOM 671 C CA . GLU A 1 85 ? 11.525 11.406 -5.494 1.00 90.25 85 GLU A CA 1
ATOM 672 C C . GLU A 1 85 ? 10.394 12.080 -4.711 1.00 90.25 85 GLU A C 1
ATOM 674 O O . GLU A 1 85 ? 9.578 11.406 -4.093 1.00 90.25 85 GLU A O 1
ATOM 679 N N . ALA A 1 86 ? 10.242 13.401 -4.838 1.00 88.94 86 ALA A N 1
ATOM 680 C CA . ALA A 1 86 ? 9.196 14.138 -4.128 1.00 88.94 86 ALA A CA 1
ATOM 681 C C . ALA A 1 86 ? 7.777 13.631 -4.454 1.00 88.94 86 ALA A C 1
ATOM 683 O O . ALA A 1 86 ? 6.900 13.625 -3.591 1.00 88.94 86 ALA A O 1
ATOM 684 N N . ARG A 1 87 ? 7.528 13.194 -5.696 1.00 90.50 87 ARG A N 1
ATOM 685 C CA . ARG A 1 87 ? 6.229 12.634 -6.102 1.00 90.50 87 ARG A CA 1
ATOM 686 C C . ARG A 1 87 ? 5.994 11.231 -5.549 1.00 90.50 87 ARG A C 1
ATOM 688 O O . ARG A 1 87 ? 4.860 10.916 -5.194 1.00 90.50 87 ARG A O 1
ATOM 695 N N . ALA A 1 88 ? 7.037 10.413 -5.466 1.00 92.62 88 ALA A N 1
ATOM 696 C CA . ALA A 1 88 ? 6.975 9.097 -4.847 1.00 92.62 88 ALA A CA 1
ATOM 697 C C . ALA A 1 88 ? 6.765 9.210 -3.327 1.00 92.62 88 ALA A C 1
ATOM 699 O O . ALA A 1 88 ? 5.888 8.542 -2.783 1.00 92.62 88 ALA A O 1
ATOM 700 N N . GLU A 1 89 ? 7.469 10.123 -2.650 1.00 92.94 89 GLU A N 1
ATOM 701 C CA . GLU A 1 89 ? 7.234 10.426 -1.230 1.00 92.94 89 GLU A CA 1
ATOM 702 C C . GLU A 1 89 ? 5.816 10.942 -0.979 1.00 92.94 89 GLU A C 1
ATOM 704 O O . GLU A 1 89 ? 5.159 10.544 -0.015 1.00 92.94 89 GLU A O 1
ATOM 709 N N . LEU A 1 90 ? 5.309 11.805 -1.864 1.00 91.69 90 LEU A N 1
ATOM 710 C CA . LEU A 1 90 ? 3.941 12.297 -1.773 1.00 91.69 90 LEU A CA 1
ATOM 711 C C . LEU A 1 90 ? 2.931 11.142 -1.810 1.00 91.69 90 LEU A C 1
ATOM 713 O O . LEU A 1 90 ? 2.008 11.121 -0.994 1.00 91.69 90 LEU A O 1
ATOM 717 N N . LEU A 1 91 ? 3.124 10.174 -2.713 1.00 91.50 91 LEU A N 1
ATOM 718 C CA . LEU A 1 91 ? 2.290 8.977 -2.768 1.00 91.50 91 LEU A CA 1
ATOM 719 C C . LEU A 1 91 ? 2.431 8.128 -1.500 1.00 91.50 91 LEU A C 1
ATOM 721 O O . LEU A 1 91 ? 1.421 7.703 -0.947 1.00 91.50 91 LEU A O 1
ATOM 725 N N . PHE A 1 92 ? 3.654 7.921 -1.005 1.00 92.56 92 PHE A N 1
ATOM 726 C CA . PHE A 1 92 ? 3.892 7.176 0.233 1.00 92.56 92 PHE A CA 1
ATOM 727 C C . PHE A 1 92 ? 3.052 7.734 1.392 1.00 92.56 92 PHE A C 1
ATOM 729 O O . PHE A 1 92 ? 2.339 6.995 2.076 1.00 92.56 92 PHE A O 1
ATOM 736 N N . PHE A 1 93 ? 3.090 9.054 1.592 1.00 92.06 93 PHE A N 1
ATOM 737 C CA . PHE A 1 93 ? 2.324 9.702 2.655 1.00 92.06 93 PHE A CA 1
ATOM 738 C C . PHE A 1 93 ? 0.815 9.691 2.398 1.00 92.06 93 PHE A C 1
ATOM 740 O O . PHE A 1 93 ? 0.041 9.543 3.347 1.00 92.06 93 PHE A O 1
ATOM 747 N N . TYR A 1 94 ? 0.394 9.817 1.137 1.00 91.00 94 TYR A N 1
ATOM 748 C CA . TYR A 1 94 ? -1.008 9.710 0.739 1.00 91.00 94 TYR A CA 1
ATOM 749 C C . TYR A 1 94 ? -1.594 8.336 1.079 1.00 91.00 94 TYR A C 1
ATOM 751 O O . TYR A 1 94 ? -2.613 8.264 1.767 1.00 91.00 94 TYR A O 1
ATOM 759 N N . GLU A 1 95 ? -0.930 7.257 0.661 1.00 89.62 95 GLU A N 1
ATOM 760 C CA . GLU A 1 95 ? -1.374 5.878 0.889 1.00 89.62 95 GLU A CA 1
ATOM 761 C C . GLU A 1 95 ? -1.455 5.552 2.381 1.00 89.62 95 GLU A C 1
ATOM 763 O O . GLU A 1 95 ? -2.472 5.044 2.861 1.00 89.62 95 GLU A O 1
ATOM 768 N N . LYS A 1 96 ? -0.426 5.936 3.149 1.00 89.88 96 LYS A N 1
ATOM 769 C CA . LYS A 1 96 ? -0.420 5.790 4.610 1.00 89.88 96 LYS A CA 1
ATOM 770 C C . LYS A 1 96 ? -1.603 6.510 5.256 1.00 89.88 96 LYS A C 1
ATOM 772 O O . LYS A 1 96 ? -2.388 5.894 5.977 1.00 89.88 96 LYS A O 1
ATOM 777 N N . MET A 1 97 ? -1.787 7.796 4.954 1.00 90.38 97 MET A N 1
ATOM 778 C CA . MET A 1 97 ? -2.892 8.587 5.502 1.00 90.38 97 MET A CA 1
ATOM 779 C C . MET A 1 97 ? -4.262 8.000 5.126 1.00 90.38 97 MET A C 1
ATOM 781 O O . MET A 1 97 ? -5.157 7.924 5.974 1.00 90.38 97 MET A O 1
ATOM 785 N N . ASN A 1 98 ? -4.452 7.605 3.868 1.00 89.62 98 ASN A N 1
ATOM 786 C CA . ASN A 1 98 ? -5.728 7.089 3.381 1.00 89.62 98 ASN A CA 1
ATOM 787 C C . ASN A 1 98 ? -6.071 5.726 3.964 1.00 89.62 98 ASN A C 1
ATOM 789 O O . ASN A 1 98 ? -7.216 5.516 4.363 1.00 89.62 98 ASN A O 1
ATOM 793 N N . SER A 1 99 ? -5.097 4.819 4.037 1.00 88.31 99 SER A N 1
ATOM 794 C CA . SER A 1 99 ? -5.272 3.515 4.672 1.00 88.31 99 SER A CA 1
ATOM 795 C C . SER A 1 99 ? -5.720 3.681 6.124 1.00 88.31 99 SER A C 1
ATOM 797 O O . SER A 1 99 ? -6.738 3.119 6.532 1.00 88.31 99 SER A O 1
ATOM 799 N N . HIS A 1 100 ? -5.057 4.567 6.875 1.00 90.56 100 HIS A N 1
ATOM 800 C CA . HIS A 1 100 ? -5.433 4.837 8.260 1.00 90.56 100 HIS A CA 1
ATOM 801 C C . HIS A 1 100 ? -6.825 5.467 8.363 1.00 90.56 100 HIS A C 1
ATOM 803 O O . HIS A 1 100 ? -7.636 5.057 9.188 1.00 90.56 100 HIS A O 1
ATOM 809 N N . THR A 1 101 ? -7.145 6.423 7.485 1.00 89.94 101 THR A N 1
ATOM 810 C CA . THR A 1 101 ? -8.465 7.071 7.457 1.00 89.94 101 THR A CA 1
ATOM 811 C C . THR A 1 101 ? -9.581 6.054 7.201 1.00 89.94 101 THR A C 1
ATOM 813 O O . THR A 1 101 ? -10.606 6.084 7.884 1.00 89.94 101 THR A O 1
ATOM 816 N N . LYS A 1 102 ? -9.379 5.120 6.261 1.00 91.62 102 LYS A N 1
ATOM 817 C CA . LYS A 1 102 ? -10.323 4.028 5.979 1.00 91.62 102 LYS A CA 1
ATOM 818 C C . LYS A 1 102 ? -10.480 3.105 7.188 1.00 91.62 102 LYS A C 1
ATOM 820 O O . LYS A 1 102 ? -11.609 2.831 7.587 1.00 91.62 102 LYS A O 1
ATOM 825 N N . ALA A 1 103 ? -9.375 2.683 7.805 1.00 91.62 103 ALA A N 1
ATOM 826 C CA . ALA A 1 103 ? -9.400 1.834 8.995 1.00 91.62 103 ALA A CA 1
ATOM 827 C C . ALA A 1 103 ? -10.157 2.498 10.160 1.00 91.62 103 ALA A C 1
ATOM 829 O O . ALA A 1 103 ? -11.062 1.889 10.728 1.00 91.62 103 ALA A O 1
ATOM 830 N N . LEU A 1 104 ? -9.877 3.776 10.447 1.00 90.38 104 LEU A N 1
ATOM 831 C CA . LEU A 1 104 ? -10.601 4.548 11.462 1.00 90.38 104 LEU A CA 1
ATOM 832 C C . LEU A 1 104 ? -12.094 4.654 11.153 1.00 90.38 104 LEU A C 1
ATOM 834 O O . LEU A 1 104 ? -12.914 4.554 12.063 1.00 90.38 104 LEU A O 1
ATOM 838 N N . SER A 1 105 ? -12.455 4.869 9.886 1.00 92.12 105 SER A N 1
ATOM 839 C CA . SER A 1 105 ? -13.858 4.945 9.472 1.00 92.12 105 SER A CA 1
ATOM 840 C C . SER A 1 105 ? -14.590 3.625 9.699 1.00 92.12 105 SER A C 1
ATOM 842 O O . SER A 1 105 ? -15.736 3.647 10.139 1.00 92.12 105 SER A O 1
ATOM 844 N N . ILE A 1 106 ? -13.942 2.491 9.417 1.00 94.00 106 ILE A N 1
ATOM 845 C CA . ILE A 1 106 ? -14.513 1.161 9.658 1.00 94.00 106 ILE A CA 1
ATOM 846 C C . ILE A 1 106 ? -14.731 0.963 11.156 1.00 94.00 106 ILE A C 1
ATOM 848 O O . ILE A 1 106 ? -15.853 0.692 11.567 1.00 94.00 106 ILE A O 1
ATOM 852 N N . VAL A 1 107 ? -13.697 1.176 11.976 1.00 93.88 107 VAL A N 1
ATOM 853 C CA . VAL A 1 107 ? -13.780 0.986 13.434 1.00 93.88 107 VAL A CA 1
ATOM 854 C C . VAL A 1 107 ? -14.862 1.873 14.058 1.00 93.88 107 VAL A C 1
ATOM 856 O O . VAL A 1 107 ? -15.653 1.399 14.869 1.00 93.88 107 VAL A O 1
ATOM 859 N N . LYS A 1 108 ? -14.948 3.145 13.651 1.00 91.31 108 LYS A N 1
ATOM 860 C CA . LYS A 1 108 ? -15.952 4.098 14.162 1.00 91.31 108 LYS A CA 1
ATOM 861 C C . LYS A 1 108 ? -17.372 3.795 13.687 1.00 91.31 108 LYS A C 1
ATOM 863 O O . LYS A 1 108 ? -18.320 4.198 14.353 1.00 91.31 108 LYS A O 1
ATOM 868 N N . GLY A 1 109 ? -17.515 3.124 12.545 1.00 93.62 109 GLY A N 1
ATOM 869 C CA . GLY A 1 109 ? -18.804 2.741 11.973 1.00 93.62 109 GLY A CA 1
ATOM 870 C C . GLY A 1 109 ? -19.406 1.465 12.567 1.00 93.62 109 GLY A C 1
ATOM 871 O O . GLY A 1 109 ? -20.562 1.159 12.282 1.00 93.62 109 GLY A O 1
ATOM 872 N N . LEU A 1 110 ? -18.656 0.713 13.379 1.00 95.19 110 LEU A N 1
ATOM 873 C CA . LEU A 1 110 ? -19.143 -0.523 13.986 1.00 95.19 110 LEU A CA 1
ATOM 874 C C . LEU A 1 110 ? -20.170 -0.241 15.088 1.00 95.19 110 LEU A C 1
ATOM 876 O O . LEU A 1 110 ? -19.931 0.529 16.017 1.00 95.19 110 LEU A O 1
ATOM 880 N N . THR A 1 111 ? -21.312 -0.924 15.012 1.00 95.88 111 THR A N 1
ATOM 881 C CA . THR A 1 111 ? -22.352 -0.885 16.051 1.00 95.88 111 THR A CA 1
ATOM 882 C C . THR A 1 111 ? -21.960 -1.685 17.292 1.00 95.88 111 THR A C 1
ATOM 884 O O . THR A 1 111 ? -22.355 -1.333 18.404 1.00 95.88 111 THR A O 1
ATOM 887 N N . ASP A 1 112 ? -21.180 -2.754 17.109 1.00 97.19 112 ASP A N 1
ATOM 888 C CA . ASP A 1 112 ? -20.620 -3.558 18.193 1.00 97.19 112 ASP A CA 1
ATOM 889 C C . ASP A 1 112 ? -19.421 -2.834 18.821 1.00 97.19 112 ASP A C 1
ATOM 891 O O . ASP A 1 112 ? -18.342 -2.722 18.233 1.00 97.19 112 ASP A O 1
ATOM 895 N N . LYS A 1 113 ? -19.628 -2.341 20.044 1.00 94.94 113 LYS A N 1
ATOM 896 C CA . LYS A 1 113 ? -18.633 -1.559 20.782 1.00 94.94 113 LYS A CA 1
ATOM 897 C C . LYS A 1 113 ? -17.462 -2.400 21.285 1.00 94.94 113 LYS A C 1
ATOM 899 O O . LYS A 1 113 ? -16.361 -1.862 21.409 1.00 94.94 113 LYS A O 1
ATOM 904 N N . GLU A 1 114 ? -17.675 -3.678 21.596 1.00 96.31 114 GLU A N 1
ATOM 905 C CA . GLU A 1 114 ? -16.593 -4.552 22.056 1.00 96.31 114 GLU A CA 1
ATOM 906 C C . GLU A 1 114 ? -15.686 -4.926 20.888 1.00 96.31 114 GLU A C 1
ATOM 908 O O . GLU A 1 114 ? -14.465 -4.783 20.989 1.00 96.31 114 GLU A O 1
ATOM 913 N N . LEU A 1 115 ? -16.276 -5.295 19.747 1.00 96.06 115 LEU A N 1
ATOM 914 C CA . LEU A 1 115 ? -15.527 -5.543 18.518 1.00 96.06 115 LEU A CA 1
ATOM 915 C C . LEU A 1 115 ? -14.741 -4.300 18.083 1.00 96.06 115 LEU A C 1
ATOM 917 O O . LEU A 1 115 ? -13.544 -4.403 17.811 1.00 96.06 115 LEU A O 1
ATOM 921 N N . ALA A 1 116 ? -15.377 -3.123 18.079 1.00 95.75 116 ALA A N 1
ATOM 922 C CA . ALA A 1 116 ? -14.718 -1.867 17.726 1.00 95.75 116 ALA A CA 1
ATOM 923 C C . ALA A 1 116 ? -13.501 -1.585 18.619 1.00 95.75 116 ALA A C 1
ATOM 925 O O . ALA A 1 116 ? -12.423 -1.256 18.121 1.00 95.75 116 ALA A O 1
ATOM 926 N N . LYS A 1 117 ? -13.645 -1.766 19.939 1.00 95.12 117 LYS A N 1
ATOM 927 C CA . LYS A 1 117 ? -12.553 -1.571 20.900 1.00 95.12 117 LYS A CA 1
ATOM 928 C C . LYS A 1 117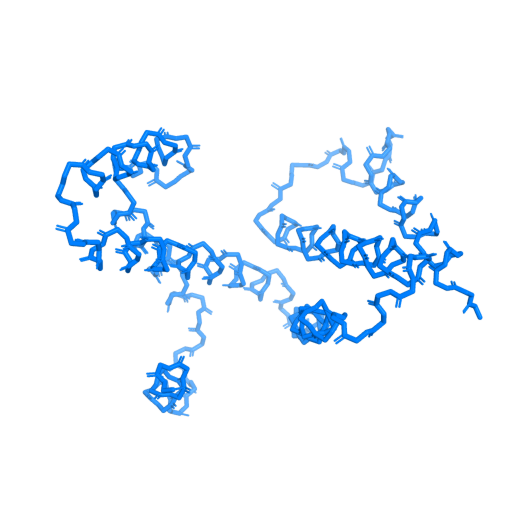 ? -11.405 -2.556 20.665 1.00 95.12 117 LYS A C 1
ATOM 930 O O . LYS A 1 117 ? -10.246 -2.142 20.674 1.00 95.12 117 LYS A O 1
ATOM 935 N N . ASN A 1 118 ? -11.714 -3.830 20.436 1.00 95.69 118 ASN A N 1
ATOM 936 C CA . ASN A 1 118 ? -10.705 -4.859 20.188 1.00 95.69 118 ASN A CA 1
ATOM 937 C C . ASN A 1 118 ? -9.940 -4.595 18.883 1.00 95.69 118 ASN A C 1
ATOM 939 O O . ASN A 1 118 ? -8.711 -4.660 18.869 1.00 95.69 118 ASN A O 1
ATOM 943 N N . MET A 1 119 ? -10.646 -4.229 17.807 1.00 95.12 119 MET A N 1
ATOM 944 C CA . MET A 1 119 ? -10.022 -3.865 16.532 1.00 95.12 119 MET A CA 1
ATOM 945 C C . MET A 1 119 ? -9.130 -2.630 16.672 1.00 95.12 119 MET A C 1
ATOM 947 O O . MET A 1 119 ? -7.991 -2.658 16.212 1.00 95.12 119 MET A O 1
ATOM 951 N N . GLN A 1 120 ? -9.599 -1.577 17.352 1.00 93.69 120 GLN A N 1
ATOM 952 C CA . GLN A 1 120 ? -8.793 -0.379 17.604 1.00 93.69 120 GLN A CA 1
ATOM 953 C C . GLN A 1 120 ? -7.483 -0.731 18.321 1.00 93.69 120 GLN A C 1
ATOM 955 O O . GLN A 1 120 ? -6.413 -0.331 17.876 1.00 93.69 120 GLN A O 1
ATOM 960 N N . GLN A 1 121 ? -7.547 -1.540 19.384 1.00 92.50 121 GLN A N 1
ATOM 961 C CA . GLN A 1 121 ? -6.355 -1.950 20.133 1.00 92.50 121 GLN A CA 1
ATOM 962 C C . GLN A 1 121 ? -5.372 -2.763 19.288 1.00 92.50 121 GLN A C 1
ATOM 964 O O . GLN A 1 121 ? -4.160 -2.577 19.405 1.00 92.50 121 GLN A O 1
ATOM 969 N N . GLN A 1 122 ? -5.869 -3.668 18.441 1.00 92.06 122 GLN A N 1
ATOM 970 C CA . GLN A 1 122 ? -5.016 -4.429 17.529 1.00 92.06 122 GLN A CA 1
ATOM 971 C C . GLN A 1 122 ? -4.303 -3.512 16.537 1.00 92.06 122 GLN A C 1
ATOM 973 O O . GLN A 1 122 ? -3.097 -3.659 16.336 1.00 92.06 122 GLN A O 1
ATOM 978 N N . ILE A 1 123 ? -5.023 -2.545 15.965 1.00 91.06 123 ILE A N 1
ATOM 979 C CA . ILE A 1 123 ? -4.445 -1.589 15.024 1.00 91.06 123 ILE A CA 1
ATOM 980 C C . ILE A 1 123 ? -3.413 -0.698 15.728 1.00 91.06 123 ILE A C 1
ATOM 982 O O . ILE A 1 123 ? -2.281 -0.600 15.259 1.00 91.06 123 ILE A O 1
ATOM 986 N N . ASP A 1 124 ? -3.742 -0.121 16.884 1.00 90.12 124 ASP A N 1
ATOM 987 C CA . ASP A 1 124 ? -2.820 0.737 17.640 1.00 90.12 124 ASP A CA 1
ATOM 988 C C . ASP A 1 124 ? -1.542 -0.013 18.049 1.00 90.12 124 ASP A C 1
ATOM 990 O O . ASP A 1 124 ? -0.445 0.541 18.006 1.00 90.12 124 ASP A O 1
ATOM 994 N N . ASN A 1 125 ? -1.643 -1.306 18.376 1.00 88.38 125 ASN A N 1
ATOM 995 C CA . ASN A 1 125 ? -0.469 -2.132 18.659 1.00 88.38 125 ASN A CA 1
ATOM 996 C C . ASN A 1 125 ? 0.412 -2.376 17.426 1.00 88.38 125 ASN A C 1
ATOM 998 O O . ASN A 1 125 ? 1.630 -2.448 17.574 1.00 88.38 125 ASN A O 1
ATOM 1002 N N . GLN A 1 126 ? -0.164 -2.475 16.224 1.00 85.44 126 GLN A N 1
ATOM 1003 C CA . GLN A 1 126 ? 0.617 -2.566 14.986 1.00 85.44 126 GLN A CA 1
ATOM 1004 C C . GLN A 1 126 ? 1.301 -1.234 14.644 1.00 85.44 126 GLN A C 1
ATOM 1006 O O . GLN A 1 126 ? 2.429 -1.238 14.150 1.00 85.44 126 GLN A O 1
ATOM 1011 N N . ILE A 1 127 ? 0.660 -0.102 14.959 1.00 84.69 127 ILE A N 1
ATOM 1012 C CA . ILE A 1 127 ? 1.183 1.248 14.695 1.00 84.69 127 ILE A CA 1
ATOM 1013 C C . ILE A 1 127 ? 2.402 1.597 15.551 1.00 84.69 127 ILE A C 1
ATOM 1015 O O . ILE A 1 127 ? 3.242 2.366 15.099 1.00 84.69 127 ILE A O 1
ATOM 1019 N N . LYS A 1 128 ? 2.583 0.983 16.725 1.00 76.75 128 LYS A N 1
ATOM 1020 C CA . LYS A 1 128 ? 3.792 1.187 17.552 1.00 76.75 128 LYS A CA 1
ATOM 1021 C C . LYS A 1 128 ? 5.104 0.839 16.836 1.00 76.75 128 LYS A C 1
ATOM 1023 O O . LYS A 1 128 ? 6.161 1.280 17.270 1.00 76.75 128 LYS A O 1
ATOM 1028 N N . ASN A 1 129 ? 5.036 0.061 15.755 1.00 71.62 129 ASN A N 1
ATOM 1029 C CA . ASN A 1 129 ? 6.187 -0.284 14.921 1.00 71.62 129 ASN A CA 1
ATOM 1030 C C . ASN A 1 129 ? 6.368 0.662 13.716 1.00 71.62 129 ASN A C 1
ATOM 1032 O O . ASN A 1 129 ? 7.272 0.460 12.907 1.00 71.62 129 ASN A O 1
ATOM 1036 N N . ASP A 1 130 ? 5.495 1.658 13.546 1.00 70.69 130 ASP A N 1
ATOM 1037 C CA . ASP A 1 130 ? 5.558 2.627 12.455 1.00 70.69 130 ASP A CA 1
ATOM 1038 C C . ASP A 1 130 ? 6.607 3.726 12.760 1.00 70.69 130 ASP A C 1
ATOM 1040 O O . ASP A 1 130 ? 6.737 4.165 13.906 1.00 70.69 130 ASP A O 1
ATOM 1044 N N . PRO A 1 131 ? 7.357 4.219 11.753 1.00 67.25 131 PRO A N 1
ATOM 1045 C CA . PRO A 1 131 ? 8.379 5.262 11.925 1.00 67.25 131 PRO A CA 1
ATOM 1046 C C . PRO A 1 131 ? 7.856 6.622 12.423 1.00 67.25 131 PRO A C 1
ATOM 1048 O O . PRO A 1 131 ? 8.654 7.520 12.680 1.00 67.25 131 PRO A O 1
ATOM 1051 N N . SER A 1 132 ? 6.539 6.814 12.526 1.00 69.62 132 SER A N 1
ATOM 1052 C CA . SER A 1 132 ? 5.919 8.056 13.008 1.00 69.62 132 SER A CA 1
ATOM 1053 C C . SER A 1 132 ? 6.049 8.309 14.520 1.00 69.62 132 SER A C 1
ATOM 1055 O O . SER A 1 132 ? 5.617 9.372 14.964 1.00 69.62 132 SER A O 1
ATOM 1057 N N . GLU A 1 133 ? 6.611 7.370 15.299 1.00 74.75 133 GLU A N 1
ATOM 1058 C CA . GLU A 1 133 ? 6.640 7.380 16.783 1.00 74.75 133 GLU A CA 1
ATOM 1059 C C . GLU A 1 133 ? 5.244 7.539 17.425 1.00 74.75 133 GLU A C 1
ATOM 1061 O O . GLU A 1 133 ? 5.103 7.847 18.608 1.00 74.75 133 GLU A O 1
ATOM 1066 N N . ALA A 1 134 ? 4.187 7.337 16.636 1.00 82.12 134 ALA A N 1
ATOM 1067 C CA . ALA A 1 134 ? 2.813 7.544 17.048 1.00 82.12 134 ALA A CA 1
ATOM 1068 C C . ALA A 1 134 ? 2.346 6.429 17.989 1.00 82.12 134 ALA A C 1
ATOM 1070 O O . ALA A 1 134 ? 2.612 5.248 17.768 1.00 82.12 134 ALA A O 1
ATOM 1071 N N . SER A 1 135 ? 1.580 6.803 19.013 1.00 82.25 135 SER A N 1
ATOM 1072 C CA . SER A 1 135 ? 1.026 5.850 19.980 1.00 82.25 135 SER A CA 1
ATOM 1073 C C . SER A 1 135 ? -0.323 5.259 19.549 1.00 82.25 135 SER A C 1
ATOM 1075 O O . SER A 1 135 ? -0.791 4.290 20.148 1.00 82.25 135 SER A O 1
ATOM 1077 N N . SER A 1 136 ? -0.938 5.837 18.512 1.00 87.25 136 SER A N 1
ATOM 1078 C CA . SER A 1 136 ? -2.245 5.452 17.973 1.00 87.25 136 SER A CA 1
ATOM 1079 C C . SER A 1 136 ? -2.350 5.682 16.465 1.00 87.25 136 SER A C 1
ATOM 1081 O O . SER A 1 136 ? -1.621 6.494 15.877 1.00 87.25 136 SER A O 1
ATOM 1083 N N . LEU A 1 137 ? -3.315 5.010 15.835 1.00 87.56 137 LEU A N 1
ATOM 1084 C CA . LEU A 1 137 ? -3.640 5.187 14.421 1.00 87.56 137 LEU A CA 1
ATOM 1085 C C . LEU A 1 137 ? -4.039 6.635 14.102 1.00 87.56 137 LEU A C 1
ATOM 1087 O O . LEU A 1 137 ? -3.632 7.177 13.071 1.00 87.56 137 LEU A O 1
ATOM 1091 N N . GLU A 1 138 ? -4.783 7.302 14.989 1.00 88.81 138 GLU A N 1
ATOM 1092 C CA . GLU A 1 138 ? -5.122 8.723 14.875 1.00 88.81 138 GLU A CA 1
ATOM 1093 C C . GLU A 1 138 ? -3.893 9.634 14.812 1.00 88.81 138 GLU A C 1
ATOM 1095 O O . GLU A 1 138 ? -3.819 10.519 13.952 1.00 88.81 138 GLU A O 1
ATOM 1100 N N . GLU A 1 139 ? -2.937 9.449 15.721 1.00 90.50 139 GLU A N 1
ATOM 1101 C CA . GLU A 1 139 ? -1.704 10.238 15.751 1.00 90.50 139 GLU A CA 1
ATOM 1102 C C . GLU A 1 139 ? -0.873 10.001 14.494 1.00 90.50 139 GLU A C 1
ATOM 1104 O O . GLU A 1 139 ? -0.449 10.959 13.840 1.00 90.50 139 GLU A O 1
ATOM 1109 N N . SER A 1 140 ? -0.737 8.737 14.092 1.00 89.94 140 SER A N 1
ATOM 1110 C CA . SER A 1 140 ? -0.016 8.365 12.879 1.00 89.94 140 SER A CA 1
ATOM 1111 C C . SER A 1 140 ? -0.670 8.966 11.627 1.00 89.94 140 SER A C 1
ATOM 1113 O O . SER A 1 140 ? 0.001 9.524 10.757 1.00 89.94 140 SER A O 1
ATOM 1115 N N . THR A 1 141 ? -2.008 8.979 11.563 1.00 90.81 141 THR A N 1
ATOM 1116 C CA . THR A 1 141 ? -2.761 9.636 10.478 1.00 90.81 141 THR A CA 1
ATOM 1117 C C . THR A 1 141 ? -2.450 11.129 10.392 1.00 90.81 141 THR A C 1
ATOM 1119 O O . THR A 1 141 ? -2.228 11.656 9.299 1.00 90.81 141 THR A O 1
ATOM 1122 N N . LYS A 1 142 ? -2.422 11.833 11.533 1.00 90.31 142 LYS A N 1
ATOM 1123 C CA . LYS A 1 142 ? -2.096 13.268 11.582 1.00 90.31 142 LYS A CA 1
ATOM 1124 C C . LYS A 1 142 ? -0.658 13.530 11.142 1.00 90.31 142 LYS A C 1
ATOM 1126 O O . LYS A 1 142 ? -0.424 14.478 10.389 1.00 90.31 142 LYS A O 1
ATOM 1131 N N . TYR A 1 143 ? 0.284 12.692 11.576 1.00 91.38 143 TYR A N 1
ATOM 1132 C CA . TYR A 1 143 ? 1.683 12.767 11.162 1.00 91.38 143 TYR A CA 1
ATOM 1133 C C . TYR A 1 143 ? 1.813 12.674 9.636 1.00 91.38 143 TYR A C 1
ATOM 1135 O O . TYR A 1 143 ? 2.362 13.581 9.002 1.00 91.38 143 TYR A O 1
ATOM 1143 N N . PHE A 1 144 ? 1.243 11.628 9.031 1.00 90.88 144 PHE A N 1
ATOM 1144 C CA . PHE A 1 144 ? 1.341 11.413 7.588 1.00 90.88 144 PHE A CA 1
ATOM 1145 C C . PHE A 1 144 ? 0.601 12.477 6.781 1.00 90.88 144 PHE A C 1
ATOM 1147 O O . PHE A 1 144 ? 1.127 12.946 5.772 1.00 90.88 144 PHE A O 1
ATOM 1154 N N . ARG A 1 145 ? -0.551 12.958 7.267 1.00 90.38 145 ARG A N 1
ATOM 1155 C CA . ARG A 1 145 ? -1.244 14.103 6.665 1.00 90.38 145 ARG A CA 1
ATOM 1156 C C . ARG A 1 145 ? -0.361 15.346 6.623 1.00 90.38 145 ARG A C 1
ATOM 1158 O O . ARG A 1 145 ? -0.264 15.981 5.580 1.00 90.38 145 ARG A O 1
ATOM 1165 N N . LYS A 1 146 ? 0.321 15.680 7.723 1.00 90.38 146 LYS A N 1
ATOM 1166 C CA . LYS A 1 146 ? 1.210 16.851 7.774 1.00 90.38 146 LYS A CA 1
ATOM 1167 C C . LYS A 1 146 ? 2.353 16.730 6.759 1.00 90.38 146 LYS A C 1
ATOM 1169 O O . LYS A 1 146 ? 2.673 17.706 6.079 1.00 90.38 146 LYS A O 1
ATOM 1174 N N . LYS A 1 147 ? 2.954 15.540 6.641 1.00 90.88 147 LYS A N 1
ATOM 1175 C CA . LYS A 1 147 ? 4.007 15.253 5.651 1.00 90.88 147 LYS A CA 1
ATOM 1176 C C . LYS A 1 147 ? 3.489 15.393 4.217 1.00 90.88 147 LYS A C 1
ATOM 1178 O O . LYS A 1 147 ? 4.096 16.118 3.432 1.00 90.88 147 LYS A O 1
ATOM 1183 N N . TYR A 1 148 ? 2.330 14.804 3.919 1.00 90.31 148 TYR A N 1
ATOM 1184 C CA . TYR A 1 148 ? 1.646 14.957 2.634 1.00 90.31 148 TYR A CA 1
ATOM 1185 C C . TYR A 1 148 ? 1.375 16.431 2.303 1.00 90.31 148 TYR A C 1
ATOM 1187 O O . TYR A 1 148 ? 1.763 16.910 1.244 1.00 90.31 148 TYR A O 1
ATOM 1195 N N . ASP A 1 149 ? 0.778 17.184 3.230 1.00 87.19 149 ASP A N 1
ATOM 1196 C CA . ASP A 1 149 ? 0.400 18.584 3.011 1.00 87.19 149 ASP A CA 1
ATOM 1197 C C . ASP A 1 149 ? 1.595 19.526 2.816 1.00 87.19 149 ASP A C 1
ATOM 1199 O O . ASP A 1 149 ? 1.424 20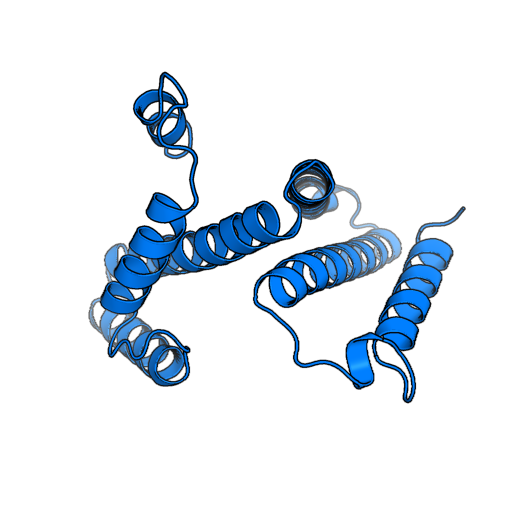.606 2.242 1.00 87.19 149 ASP A O 1
ATOM 1203 N N . THR A 1 150 ? 2.777 19.127 3.296 1.00 86.94 150 THR A N 1
ATOM 1204 C CA . THR A 1 150 ? 4.037 19.861 3.113 1.00 86.94 150 THR A CA 1
ATOM 1205 C C . THR A 1 150 ? 4.597 19.660 1.708 1.00 86.94 150 THR A C 1
ATOM 1207 O O . THR A 1 150 ? 5.085 20.610 1.103 1.00 86.94 150 THR A O 1
ATOM 1210 N N . LEU A 1 151 ? 4.522 18.433 1.188 1.00 83.44 151 LEU A N 1
ATOM 1211 C CA . LEU A 1 151 ? 5.033 18.084 -0.138 1.00 83.44 151 LEU A CA 1
ATOM 1212 C C . LEU A 1 151 ? 4.040 18.401 -1.259 1.00 83.44 151 LEU A C 1
ATOM 1214 O O . LEU A 1 151 ? 4.443 18.602 -2.405 1.00 83.44 151 LEU A O 1
ATOM 1218 N N . PHE A 1 152 ? 2.742 18.450 -0.950 1.00 78.25 152 PHE A N 1
ATOM 1219 C CA . PHE A 1 152 ? 1.724 18.759 -1.940 1.00 78.25 152 PHE A CA 1
ATOM 1220 C C . PHE A 1 152 ? 1.850 20.226 -2.387 1.00 78.25 152 PHE A C 1
ATOM 1222 O O . PHE A 1 152 ? 1.855 21.120 -1.534 1.00 78.25 152 PHE A O 1
ATOM 1229 N N . PRO A 1 153 ? 1.910 20.518 -3.700 1.00 67.19 153 PRO A N 1
ATOM 1230 C CA . PRO A 1 153 ? 2.078 21.884 -4.179 1.00 67.19 153 PRO A CA 1
ATOM 1231 C C . PRO A 1 153 ? 0.946 22.792 -3.678 1.00 67.19 153 PRO A C 1
ATOM 1233 O O . PRO A 1 153 ? -0.222 22.610 -4.023 1.00 67.19 153 PRO A O 1
ATOM 1236 N N . GLN A 1 154 ? 1.293 23.797 -2.870 1.00 61.81 154 GLN A N 1
ATOM 1237 C CA . GLN A 1 154 ? 0.324 24.720 -2.256 1.00 61.81 154 GLN A CA 1
ATOM 1238 C C . GLN A 1 154 ? -0.357 25.642 -3.287 1.00 61.81 154 GLN A C 1
ATOM 1240 O O . GLN A 1 154 ? -1.446 26.148 -3.036 1.00 61.81 154 GLN A O 1
ATOM 1245 N N . ASN A 1 155 ? 0.248 25.801 -4.470 1.00 51.53 155 ASN A N 1
ATOM 1246 C CA . ASN A 1 155 ? -0.199 26.707 -5.533 1.00 51.53 155 ASN A CA 1
ATOM 1247 C C . ASN A 1 155 ? -1.087 26.037 -6.597 1.00 51.53 155 ASN A C 1
ATOM 1249 O O . ASN A 1 155 ? -1.160 26.525 -7.722 1.00 51.53 155 ASN A O 1
ATOM 1253 N N . ILE A 1 156 ? -1.759 24.925 -6.282 1.00 55.94 156 ILE A N 1
ATOM 1254 C CA . ILE A 1 156 ? -2.795 24.381 -7.171 1.00 55.94 156 ILE A CA 1
ATOM 1255 C C . ILE A 1 156 ? -4.099 25.140 -6.884 1.00 55.94 156 ILE A C 1
ATOM 1257 O O . ILE A 1 156 ? -4.684 24.947 -5.810 1.00 55.94 156 ILE A O 1
ATOM 1261 N N . PRO A 1 157 ? -4.583 26.002 -7.801 1.00 42.72 157 PRO A N 1
ATOM 1262 C CA . PRO A 1 157 ? -5.887 26.625 -7.635 1.00 42.72 157 PRO A CA 1
ATOM 1263 C C . PRO A 1 157 ? -6.929 25.501 -7.573 1.00 42.72 157 PRO A C 1
ATOM 1265 O O . PRO A 1 157 ? -7.016 24.694 -8.494 1.00 42.72 157 PRO A O 1
ATOM 1268 N N . ASN A 1 158 ? -7.699 25.440 -6.480 1.00 46.28 158 ASN A N 1
ATOM 1269 C CA . ASN A 1 158 ? -8.721 24.425 -6.158 1.00 46.28 158 ASN A CA 1
ATOM 1270 C C . ASN A 1 158 ? -8.303 23.171 -5.356 1.00 46.28 158 ASN A C 1
ATOM 1272 O O . ASN A 1 158 ? -8.872 22.095 -5.567 1.00 46.28 158 ASN A O 1
ATOM 1276 N N . ARG A 1 159 ? -7.438 23.297 -4.336 1.00 47.62 159 ARG A N 1
ATOM 1277 C CA . ARG A 1 159 ? -7.247 22.241 -3.306 1.00 47.62 159 ARG A CA 1
ATOM 1278 C C . ARG A 1 159 ? -8.586 21.743 -2.711 1.00 47.62 159 ARG A C 1
ATOM 1280 O O . ARG A 1 159 ? -8.746 20.553 -2.450 1.00 47.62 159 ARG A O 1
ATOM 1287 N N . THR A 1 160 ? -9.578 22.629 -2.593 1.00 46.62 160 THR A N 1
ATOM 1288 C CA . THR A 1 160 ? -10.913 22.350 -2.034 1.00 46.62 160 THR A CA 1
ATOM 1289 C C . THR A 1 160 ? -11.830 21.538 -2.963 1.00 46.62 160 THR A C 1
ATOM 1291 O O . THR A 1 160 ? -12.620 20.734 -2.477 1.00 46.62 160 THR A O 1
ATOM 1294 N N . ASN A 1 161 ? -11.720 21.671 -4.295 1.00 41.16 161 ASN A N 1
ATOM 1295 C CA . ASN A 1 161 ? -12.612 20.947 -5.224 1.00 41.16 161 ASN A CA 1
ATOM 1296 C C . ASN A 1 161 ? -12.176 19.499 -5.491 1.00 41.16 161 ASN A C 1
ATOM 1298 O O . ASN A 1 161 ? -13.004 18.686 -5.898 1.00 41.16 161 ASN A O 1
ATOM 1302 N N . LEU A 1 162 ? -10.902 19.163 -5.260 1.00 45.44 162 LEU A N 1
ATOM 1303 C CA . LEU A 1 162 ? -10.401 17.789 -5.389 1.00 45.44 162 LEU A CA 1
ATOM 1304 C C . LEU A 1 162 ? -10.795 16.923 -4.179 1.00 45.44 162 LEU A C 1
ATOM 1306 O O . LEU A 1 162 ? -11.197 15.778 -4.356 1.00 45.44 162 LEU A O 1
ATOM 1310 N N . GLN A 1 163 ? -10.778 17.478 -2.961 1.00 40.81 163 GLN A N 1
ATOM 1311 C CA . GLN A 1 163 ? -11.152 16.742 -1.742 1.00 40.81 163 GLN A CA 1
ATOM 1312 C C . GLN A 1 163 ? -12.657 16.430 -1.643 1.00 40.81 163 GLN A C 1
ATOM 1314 O O . GLN A 1 163 ? -13.035 15.418 -1.059 1.00 40.81 163 GLN A O 1
ATOM 1319 N N . LEU A 1 164 ? -13.523 17.253 -2.244 1.00 36.12 164 LEU A N 1
ATOM 1320 C CA . LEU A 1 164 ? -14.982 17.064 -2.220 1.00 36.12 164 LEU A CA 1
ATOM 1321 C C . LEU A 1 164 ? -15.510 16.061 -3.261 1.00 36.12 164 LEU A C 1
ATOM 1323 O O . LEU A 1 164 ? -16.670 15.663 -3.175 1.00 36.12 164 LEU A O 1
ATOM 1327 N N . LYS A 1 165 ? -14.690 15.644 -4.237 1.00 34.81 165 LYS A N 1
ATOM 1328 C CA . LYS A 1 165 ? -15.103 14.693 -5.285 1.00 34.81 165 LYS A CA 1
ATOM 1329 C C . LYS A 1 165 ? -14.738 13.234 -5.001 1.00 34.81 165 LYS A C 1
ATOM 1331 O O . LYS A 1 165 ? -15.333 12.364 -5.619 1.00 34.81 165 LYS A O 1
ATOM 1336 N N . CYS A 1 166 ? -13.825 12.958 -4.068 1.00 34.84 166 CYS A N 1
ATOM 1337 C CA . CYS A 1 166 ? -13.462 11.582 -3.696 1.00 34.84 166 CYS A CA 1
ATOM 1338 C C . CYS A 1 166 ? -14.300 11.002 -2.539 1.00 34.84 166 CYS A C 1
ATOM 1340 O O . CYS A 1 166 ? -14.152 9.827 -2.228 1.00 34.84 166 CYS A O 1
ATOM 1342 N N . ASN A 1 167 ? -15.168 11.809 -1.916 1.00 34.19 167 ASN A N 1
ATOM 1343 C CA . ASN A 1 167 ? -16.051 11.410 -0.810 1.00 34.19 167 ASN A CA 1
ATOM 1344 C C . ASN A 1 167 ? -17.546 11.461 -1.194 1.00 34.19 167 ASN A C 1
ATOM 1346 O O . ASN A 1 167 ? -18.393 11.693 -0.331 1.00 34.19 167 ASN A O 1
ATOM 1350 N N . LYS A 1 168 ? -17.873 11.303 -2.480 1.00 33.19 168 LYS A N 1
ATOM 1351 C CA . LYS A 1 168 ? -19.249 11.124 -2.954 1.00 33.19 168 LYS A CA 1
ATOM 1352 C C . LYS A 1 168 ? -19.392 9.792 -3.663 1.00 33.19 168 LYS A C 1
ATOM 1354 O O . LYS A 1 168 ? -18.466 9.460 -4.434 1.00 33.19 168 LYS A O 1
#

Secondary structure (DSSP, 8-state):
--HHHHHHHHHHHHHHHHSTTSTGGGSPPPHHHHHHHHHHHHHHHHHHHHHHHHHTT-GGGTHHHHHHHHHHHHHHHHHTSTTHHHHHHHHHHHHHHHHHHHHHHHHHH-S-HHHHHHHHHHHHHHHTTSTT--SSHHHHHHHHHHHHHHHS-TT-TTHHHHHTTS--

Radius of gyration: 18.82 Å; chains: 1; bounding box: 48×48×47 Å

pLDDT: mean 82.55, std 14.22, range [33.19, 97.19]

InterPro domains:
  IPR043733 Family of unknown function DUF5677 [PF18928] (34-150)

Organism: NCBI:txid267633